Protein AF-A0A3P2EIY8-F1 (afdb_monomer)

Foldseek 3Di:
DVQCVCCVPLVWGKDADPDPQQFGIKTFDADPSPHTPVAIETEGEAEDQDDDDPDDDDDDDLSSLVVQLPDPHWYKYKYWHQHCPPVVSDIDIDMDICDNVNSVVVNVVNVVVVVVD

Organism: Klebsiella pneumoniae (NCBI:txid573)

Nearest PDB structures (foldseek):
  8a4b-assembly1_A  TM=4.895E-01  e=2.025E-02  Homo sapiens
  5izv-assembly2_B  TM=3.552E-01  e=1.740E+00  Legionella pneumophila subsp. pneumophila str. Philadelphia 1
  6f1s-assembly1_A  TM=4.411E-01  e=3.539E+00  Corynebacterium glutamicum

InterPro domains:
  IPR025375 Domain of unknown function DUF4365 [PF14280] (12-116)

Solvent-accessible surface area (backbone atoms only — not comparable to full-atom values): 6924 Å² total; per-residue (Å²): 110,68,47,55,52,43,32,73,77,65,68,27,57,46,48,75,49,92,52,97,74,72,40,44,30,38,36,44,44,55,50,91,83,74,40,79,65,88,44,53,36,39,27,29,75,45,79,41,63,59,78,90,52,100,78,78,79,84,89,76,55,68,66,44,45,55,55,54,70,70,47,90,47,56,40,30,45,34,41,38,30,64,22,78,85,34,75,92,62,41,70,47,80,46,73,46,77,49,50,74,66,55,42,47,56,52,45,51,53,52,52,56,57,62,74,75,108

Structure (mmCIF, N/CA/C/O backbone):
data_AF-A0A3P2EIY8-F1
#
_entry.id   AF-A0A3P2EIY8-F1
#
loop_
_atom_site.group_PDB
_atom_site.id
_atom_site.type_symbol
_atom_site.label_atom_id
_atom_site.label_alt_id
_atom_site.label_comp_id
_atom_site.label_asym_id
_atom_site.label_entity_id
_atom_site.label_seq_id
_atom_site.pdbx_PDB_ins_code
_atom_site.Cartn_x
_atom_site.Cartn_y
_atom_site.Cartn_z
_atom_site.occupancy
_atom_site.B_iso_or_equiv
_atom_site.auth_seq_id
_atom_site.auth_comp_id
_atom_site.auth_asym_id
_atom_site.auth_atom_id
_atom_site.pdbx_PDB_model_num
ATOM 1 N N . MET A 1 1 ? 0.890 -7.465 -10.770 1.00 77.81 1 MET A N 1
ATOM 2 C CA . MET A 1 1 ? 2.272 -6.942 -10.663 1.00 77.81 1 MET A CA 1
ATOM 3 C C . MET A 1 1 ? 2.702 -6.694 -9.217 1.00 77.81 1 MET A C 1
ATOM 5 O O . MET A 1 1 ? 3.747 -7.200 -8.848 1.00 77.81 1 MET A O 1
ATOM 9 N N . PHE A 1 2 ? 1.911 -6.011 -8.375 1.00 91.25 2 PHE A N 1
ATOM 10 C CA . PHE A 1 2 ? 2.283 -5.755 -6.969 1.00 91.25 2 PHE A CA 1
ATOM 11 C C . PHE A 1 2 ? 2.620 -7.025 -6.161 1.00 91.25 2 PHE A C 1
ATOM 13 O O . PHE A 1 2 ? 3.704 -7.111 -5.596 1.00 91.25 2 PHE A O 1
ATOM 20 N N . ALA A 1 3 ? 1.754 -8.046 -6.182 1.00 94.25 3 ALA A N 1
ATOM 21 C CA . ALA A 1 3 ? 2.009 -9.302 -5.467 1.00 94.25 3 ALA A CA 1
ATOM 22 C C . ALA A 1 3 ? 3.318 -9.993 -5.891 1.00 94.25 3 ALA A C 1
ATOM 24 O O . ALA A 1 3 ? 4.055 -10.475 -5.039 1.00 94.25 3 ALA A O 1
ATOM 25 N N . TYR A 1 4 ? 3.649 -9.959 -7.189 1.00 93.12 4 TYR A N 1
ATOM 26 C CA . TYR A 1 4 ? 4.919 -10.482 -7.702 1.00 93.12 4 TYR A CA 1
ATOM 27 C C . TYR A 1 4 ? 6.124 -9.772 -7.075 1.00 93.12 4 TYR A C 1
ATOM 29 O O . TYR A 1 4 ? 7.055 -10.442 -6.645 1.00 93.12 4 TYR A O 1
ATOM 37 N N . TRP A 1 5 ? 6.098 -8.438 -6.974 1.00 92.12 5 TRP A N 1
ATOM 38 C CA . TRP A 1 5 ? 7.182 -7.678 -6.345 1.00 92.12 5 TRP A CA 1
ATOM 39 C C . TRP A 1 5 ? 7.334 -8.045 -4.869 1.00 92.12 5 TRP A C 1
ATOM 41 O O . TRP A 1 5 ? 8.440 -8.338 -4.424 1.00 92.12 5 TRP A O 1
ATOM 51 N N . ILE A 1 6 ? 6.229 -8.100 -4.123 1.00 93.44 6 ILE A N 1
ATOM 52 C CA . ILE A 1 6 ? 6.278 -8.482 -2.708 1.00 93.44 6 ILE A CA 1
ATOM 53 C C . ILE A 1 6 ? 6.903 -9.871 -2.540 1.00 93.44 6 ILE A C 1
ATOM 55 O O . ILE A 1 6 ? 7.884 -10.020 -1.815 1.00 93.44 6 ILE A O 1
ATOM 59 N N . SER A 1 7 ? 6.417 -10.869 -3.274 1.00 91.88 7 SER A N 1
ATOM 60 C CA . SER A 1 7 ? 6.944 -12.228 -3.156 1.00 91.88 7 SER A CA 1
ATOM 61 C C . SER A 1 7 ? 8.382 -12.360 -3.668 1.00 91.88 7 SER A C 1
ATOM 63 O O . SER A 1 7 ? 9.169 -13.088 -3.074 1.00 91.88 7 SER A O 1
ATOM 65 N N . ARG A 1 8 ? 8.776 -11.634 -4.723 1.00 90.69 8 ARG A N 1
ATOM 66 C CA . ARG A 1 8 ? 10.131 -11.711 -5.293 1.00 90.69 8 ARG A CA 1
ATOM 67 C C . ARG A 1 8 ? 11.204 -11.090 -4.399 1.00 90.69 8 ARG A C 1
ATOM 69 O O . ARG A 1 8 ? 12.329 -11.595 -4.401 1.00 90.69 8 ARG A O 1
ATOM 76 N N . TYR A 1 9 ? 10.890 -9.986 -3.721 1.00 89.50 9 TYR A N 1
ATOM 77 C CA . TYR A 1 9 ? 11.871 -9.207 -2.956 1.00 89.50 9 TYR A CA 1
ATOM 78 C C . TYR A 1 9 ? 11.834 -9.4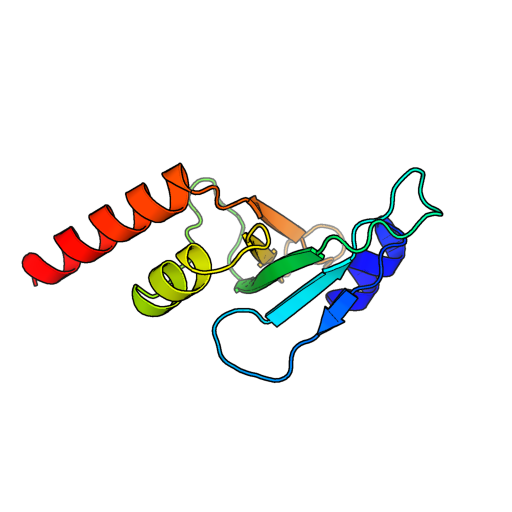78 -1.451 1.00 89.50 9 TYR A C 1
ATOM 80 O O . TYR A 1 9 ? 12.869 -9.339 -0.811 1.00 89.50 9 TYR A O 1
ATOM 88 N N . PHE A 1 10 ? 10.688 -9.890 -0.902 1.00 87.69 10 PHE A N 1
ATOM 89 C CA . PHE A 1 10 ? 10.544 -10.196 0.527 1.00 87.69 10 PHE A CA 1
ATOM 90 C C . PHE A 1 10 ? 10.340 -11.689 0.805 1.00 87.69 10 PHE A C 1
ATOM 92 O O . PHE A 1 10 ? 10.406 -12.101 1.953 1.00 87.69 10 PHE A O 1
ATOM 99 N N . GLY A 1 11 ? 10.036 -12.510 -0.208 1.00 89.69 11 GLY A N 1
ATOM 100 C CA . GLY A 1 11 ? 9.658 -13.914 0.006 1.00 89.69 11 GLY A CA 1
ATOM 101 C C . GLY A 1 11 ? 8.283 -14.086 0.662 1.00 89.69 11 GLY A C 1
ATOM 102 O O . GLY A 1 11 ? 7.882 -15.202 0.978 1.00 89.69 11 GLY A O 1
ATOM 103 N N . TRP A 1 12 ? 7.543 -12.993 0.869 1.00 93.19 12 TRP A N 1
ATOM 104 C CA . TRP A 1 12 ? 6.295 -12.997 1.623 1.00 93.19 12 TRP A CA 1
ATOM 105 C C . TRP A 1 12 ? 5.079 -13.229 0.712 1.00 93.19 12 TRP A C 1
ATOM 107 O O . TRP A 1 12 ? 5.005 -12.663 -0.392 1.00 93.19 12 TRP A O 1
ATOM 117 N N . PRO A 1 13 ? 4.093 -14.037 1.144 1.00 93.62 13 PRO A N 1
ATOM 118 C CA . PRO A 1 13 ? 2.833 -14.186 0.431 1.00 93.62 13 PRO A CA 1
ATOM 119 C C . PRO A 1 13 ? 2.077 -12.859 0.353 1.00 93.62 13 PRO A C 1
ATOM 121 O O . PRO A 1 13 ? 1.872 -12.177 1.357 1.00 93.62 13 PRO A O 1
ATOM 124 N N . CYS A 1 14 ? 1.604 -12.519 -0.845 1.00 95.69 14 CYS A N 1
ATOM 125 C CA . CYS A 1 14 ? 0.748 -11.361 -1.077 1.00 95.69 14 CYS A CA 1
ATOM 126 C C . CYS A 1 14 ? -0.547 -11.805 -1.757 1.00 95.69 14 CYS A C 1
ATOM 128 O O . CYS A 1 14 ? -0.524 -12.400 -2.836 1.00 95.69 14 CYS A O 1
ATOM 130 N N . ARG A 1 15 ? -1.681 -11.513 -1.118 1.00 94.88 15 ARG A N 1
ATOM 131 C CA . ARG A 1 15 ? -3.022 -11.815 -1.623 1.00 94.88 15 ARG A CA 1
ATOM 132 C C . ARG A 1 15 ? -3.655 -10.515 -2.098 1.00 94.88 15 ARG A C 1
ATOM 134 O O . ARG A 1 15 ? -3.855 -9.605 -1.298 1.00 94.88 15 ARG A O 1
ATOM 141 N N . LEU A 1 16 ? -3.949 -10.422 -3.393 1.00 94.62 16 LEU A N 1
ATOM 142 C CA . LEU A 1 16 ? -4.714 -9.301 -3.940 1.00 94.62 16 LEU A CA 1
ATOM 143 C C . LEU A 1 16 ? -6.183 -9.466 -3.547 1.00 94.62 16 LEU A C 1
ATOM 145 O O . LEU A 1 16 ? -6.732 -10.562 -3.666 1.00 94.62 16 LEU A O 1
ATOM 149 N N . LEU A 1 17 ? -6.803 -8.390 -3.078 1.00 91.62 17 LEU A N 1
ATOM 150 C CA . LEU A 1 17 ? -8.217 -8.372 -2.732 1.00 91.62 17 LEU A CA 1
ATOM 151 C C . LEU A 1 17 ? -9.024 -7.877 -3.931 1.00 91.62 17 LEU A C 1
ATOM 153 O O . LEU A 1 17 ? -8.641 -6.929 -4.610 1.00 91.62 17 LEU A O 1
ATOM 157 N N . SER A 1 18 ? -10.154 -8.526 -4.193 1.00 80.81 18 SER A N 1
ATOM 158 C CA . SER A 1 18 ? -11.063 -8.170 -5.288 1.00 80.81 18 SER A CA 1
ATOM 159 C C . SER A 1 18 ? -12.162 -7.190 -4.869 1.00 80.81 18 SER A C 1
ATOM 161 O O . SER A 1 18 ? -13.064 -6.920 -5.658 1.00 80.81 18 SER A O 1
ATOM 163 N N . VAL A 1 19 ? -12.139 -6.710 -3.622 1.00 76.69 19 VAL A N 1
ATOM 164 C CA . VAL A 1 19 ? -13.209 -5.896 -3.035 1.00 76.69 19 VAL A CA 1
ATOM 165 C C . VAL A 1 19 ? -12.740 -4.454 -2.872 1.00 76.69 19 VAL A C 1
ATOM 167 O O . VAL A 1 19 ? -11.723 -4.201 -2.231 1.00 76.69 19 VAL A O 1
ATOM 170 N N . ASP A 1 20 ? -13.517 -3.506 -3.399 1.00 68.75 20 ASP A N 1
ATOM 171 C CA . ASP A 1 20 ? -13.243 -2.070 -3.292 1.00 68.75 20 ASP A CA 1
ATOM 172 C C . ASP A 1 20 ? -13.702 -1.509 -1.935 1.00 68.75 20 ASP A C 1
ATOM 174 O O . ASP A 1 20 ? -14.716 -0.827 -1.811 1.00 68.75 20 ASP A O 1
ATOM 178 N N . MET A 1 21 ? -12.972 -1.867 -0.878 1.00 78.94 21 MET A N 1
ATOM 179 C CA . MET A 1 21 ? -13.145 -1.311 0.475 1.00 78.94 21 MET A CA 1
ATOM 180 C C . MET A 1 21 ? -11.939 -0.460 0.891 1.00 78.94 21 MET A C 1
ATOM 182 O O . MET A 1 21 ? -11.676 -0.269 2.073 1.00 78.94 21 MET A O 1
ATOM 186 N N . GLY A 1 22 ? -11.150 0.025 -0.070 1.00 88.50 22 GLY A N 1
ATOM 187 C CA . GLY A 1 22 ? -9.955 0.816 0.222 1.00 88.50 22 GLY A CA 1
ATOM 188 C C . GLY A 1 22 ? -8.766 0.018 0.776 1.00 88.50 22 GLY A C 1
ATOM 189 O O . GLY A 1 22 ? -7.893 0.604 1.409 1.00 88.50 22 GLY A O 1
ATOM 190 N N . ILE A 1 23 ? -8.715 -1.301 0.569 1.00 93.88 23 ILE A N 1
ATOM 191 C CA . ILE A 1 23 ? -7.521 -2.142 0.753 1.00 93.88 23 ILE A CA 1
ATOM 192 C C . ILE A 1 23 ? -7.424 -3.055 -0.468 1.00 93.88 23 ILE A C 1
ATOM 194 O O . ILE A 1 23 ? -8.351 -3.809 -0.749 1.00 93.88 23 ILE A O 1
ATOM 198 N N . ASP A 1 24 ? -6.297 -3.005 -1.171 1.00 95.19 24 ASP A N 1
ATOM 199 C CA . ASP A 1 24 ? -6.099 -3.719 -2.438 1.00 95.19 24 ASP A CA 1
ATOM 200 C C . ASP A 1 24 ? -5.359 -5.047 -2.255 1.00 95.19 24 ASP A C 1
ATOM 202 O O . ASP A 1 24 ? -5.397 -5.916 -3.126 1.00 95.19 24 ASP A O 1
ATOM 206 N N . ALA A 1 25 ? -4.638 -5.211 -1.143 1.00 95.62 25 ALA A N 1
ATOM 207 C CA . ALA A 1 25 ? -3.880 -6.421 -0.867 1.00 95.62 25 ALA A CA 1
ATOM 208 C C . ALA A 1 25 ? -3.668 -6.664 0.630 1.00 95.62 25 ALA A C 1
ATOM 210 O O . ALA A 1 25 ? -3.713 -5.745 1.448 1.00 95.62 25 ALA A O 1
ATOM 211 N N . GLN A 1 26 ? -3.366 -7.915 0.967 1.00 95.75 26 GLN A N 1
ATOM 212 C CA . GLN A 1 26 ? -2.814 -8.310 2.258 1.00 95.75 26 GLN A CA 1
ATOM 213 C C . GLN A 1 26 ? -1.478 -9.013 2.063 1.00 95.75 26 GLN A C 1
ATOM 215 O O . GLN A 1 26 ? -1.352 -9.899 1.213 1.00 95.75 26 GLN A O 1
ATOM 220 N N . VAL A 1 27 ? -0.496 -8.631 2.871 1.00 95.88 27 VAL A N 1
ATOM 221 C CA . VAL A 1 27 ? 0.831 -9.250 2.895 1.00 95.88 27 VAL A CA 1
ATOM 222 C C . VAL A 1 27 ? 0.996 -9.992 4.210 1.00 95.88 27 VAL A C 1
ATOM 224 O O . VAL A 1 27 ? 0.803 -9.409 5.271 1.00 95.88 27 VAL A O 1
ATOM 227 N N . GLU A 1 28 ? 1.328 -11.275 4.140 1.00 94.94 28 GLU A N 1
ATOM 228 C CA . GLU A 1 28 ? 1.580 -12.104 5.317 1.00 94.94 28 GLU A CA 1
ATOM 229 C C . GLU A 1 28 ? 3.033 -11.953 5.764 1.00 94.94 28 GLU A C 1
ATOM 231 O O . GLU A 1 28 ? 3.948 -12.100 4.957 1.00 94.94 28 GLU A O 1
ATOM 236 N N . MET A 1 29 ? 3.250 -11.656 7.042 1.00 90.94 29 MET A N 1
ATOM 237 C CA . MET A 1 29 ? 4.587 -11.451 7.592 1.00 90.94 29 MET A CA 1
ATOM 238 C C . MET A 1 29 ? 5.228 -12.787 7.954 1.00 90.94 29 MET A C 1
ATOM 240 O O . MET A 1 29 ? 4.607 -13.634 8.607 1.00 90.94 29 MET A O 1
ATOM 244 N N . PHE A 1 30 ? 6.489 -12.962 7.570 1.00 90.50 30 PHE A N 1
ATOM 245 C CA . PHE A 1 30 ? 7.287 -14.125 7.947 1.00 90.50 30 PHE A CA 1
ATOM 246 C C . PHE A 1 30 ? 8.405 -13.690 8.896 1.00 90.50 30 PHE A C 1
ATOM 248 O O . PHE A 1 30 ? 9.017 -12.641 8.708 1.00 90.50 30 PHE A O 1
ATOM 255 N N . ALA A 1 31 ? 8.652 -14.502 9.921 1.00 83.81 31 ALA A N 1
ATOM 256 C CA . ALA A 1 31 ? 9.835 -14.413 10.762 1.00 83.81 31 ALA A CA 1
ATOM 257 C C . ALA A 1 31 ? 10.952 -15.263 10.142 1.00 83.81 31 ALA A C 1
ATOM 259 O O . ALA A 1 31 ? 10.685 -16.360 9.634 1.00 83.81 31 ALA A O 1
ATOM 260 N N . ASP A 1 32 ? 12.183 -14.752 10.189 1.00 80.56 32 ASP A N 1
ATOM 261 C CA . ASP A 1 32 ? 13.400 -15.438 9.733 1.00 80.56 32 ASP A CA 1
ATOM 262 C C . ASP A 1 32 ? 13.257 -16.069 8.330 1.00 80.56 32 ASP A C 1
ATOM 264 O O . ASP A 1 32 ? 13.669 -17.206 8.089 1.00 80.56 32 ASP A O 1
ATOM 268 N N . ASP A 1 33 ? 12.577 -15.348 7.429 1.00 71.12 33 ASP A N 1
ATOM 269 C CA . ASP A 1 33 ? 12.326 -15.657 6.010 1.00 71.12 33 ASP A CA 1
ATOM 270 C C . ASP A 1 33 ? 11.672 -17.014 5.692 1.00 71.12 33 ASP A C 1
ATOM 272 O O . ASP A 1 33 ? 11.518 -17.385 4.528 1.00 71.12 33 ASP A O 1
ATOM 276 N N . THR A 1 34 ? 11.246 -17.766 6.707 1.00 76.69 34 THR A N 1
ATOM 277 C CA . THR A 1 34 ? 10.780 -19.153 6.532 1.00 76.69 34 THR A CA 1
ATOM 278 C C . THR A 1 34 ? 9.564 -19.507 7.378 1.00 76.69 34 THR A C 1
ATOM 280 O O . THR A 1 34 ? 8.841 -20.448 7.045 1.00 76.69 34 THR A O 1
ATOM 283 N N . LYS A 1 35 ? 9.281 -18.749 8.444 1.00 85.81 35 LYS A N 1
ATOM 284 C CA . LYS A 1 35 ? 8.199 -19.057 9.379 1.00 85.81 35 LYS A CA 1
ATOM 285 C C . LYS A 1 35 ? 7.063 -18.050 9.259 1.00 85.81 35 LYS A C 1
ATOM 287 O O . LYS A 1 35 ? 7.210 -16.900 9.664 1.00 85.81 35 LYS A O 1
ATOM 292 N N . SER A 1 36 ? 5.906 -18.498 8.770 1.00 87.31 36 SER A N 1
ATOM 293 C CA . SER A 1 36 ? 4.682 -17.692 8.835 1.00 87.31 36 SER A CA 1
ATOM 294 C C . SER A 1 36 ? 4.390 -17.304 10.287 1.00 87.31 36 SER A C 1
ATOM 296 O O . SER A 1 36 ? 4.447 -18.137 11.196 1.00 87.31 36 SER A O 1
ATOM 298 N N . THR A 1 37 ? 4.091 -16.024 10.500 1.00 89.94 37 THR A N 1
ATOM 299 C CA . THR A 1 37 ? 3.708 -15.494 11.815 1.00 89.94 37 THR A CA 1
ATOM 300 C C . THR A 1 37 ? 2.195 -15.507 12.034 1.00 89.94 37 THR A C 1
ATOM 302 O O . THR A 1 37 ? 1.741 -15.283 13.152 1.00 89.94 37 THR A O 1
ATOM 305 N N . GLY A 1 38 ? 1.405 -15.724 10.975 1.00 91.44 38 GLY A N 1
ATOM 306 C CA . GLY A 1 38 ? -0.040 -15.483 10.980 1.00 91.44 38 GLY A CA 1
ATOM 307 C C . GLY A 1 38 ? -0.435 -14.002 11.083 1.00 91.44 38 GLY A C 1
ATOM 308 O O . GLY A 1 38 ? -1.626 -13.705 11.127 1.00 91.44 38 GLY A O 1
ATOM 309 N N . ALA A 1 39 ? 0.530 -13.073 11.117 1.00 93.00 39 ALA A N 1
ATOM 310 C CA . ALA A 1 39 ? 0.278 -11.638 11.108 1.00 93.00 39 ALA A CA 1
ATOM 311 C C . ALA A 1 39 ? 0.232 -11.096 9.674 1.00 93.00 39 ALA A C 1
ATOM 313 O O . ALA A 1 39 ? 0.963 -11.551 8.788 1.00 93.00 39 ALA A O 1
ATOM 314 N N . PHE A 1 40 ? -0.614 -10.091 9.455 1.00 94.81 40 PHE A N 1
ATOM 315 C CA . PHE A 1 40 ? -0.859 -9.510 8.139 1.00 94.81 40 PHE A CA 1
ATOM 316 C C . PHE A 1 40 ? -0.663 -7.999 8.146 1.00 94.81 40 PHE A C 1
ATOM 318 O O . PHE A 1 40 ? -0.915 -7.331 9.144 1.00 94.81 40 PHE A O 1
ATOM 325 N N . ILE A 1 41 ? -0.271 -7.461 6.995 1.00 95.00 41 ILE A N 1
ATOM 326 C CA . ILE A 1 41 ? -0.266 -6.032 6.691 1.00 95.00 41 ILE A CA 1
ATOM 327 C C . ILE A 1 41 ? -1.352 -5.781 5.653 1.00 95.00 41 ILE A C 1
ATOM 329 O O . ILE A 1 41 ? -1.370 -6.413 4.594 1.00 95.00 41 ILE A O 1
ATOM 333 N N . SER A 1 42 ? -2.242 -4.839 5.943 1.00 95.56 42 SER A N 1
ATOM 334 C CA . SER A 1 42 ? -3.248 -4.371 4.994 1.00 95.56 42 SER A CA 1
ATOM 335 C C . SER A 1 42 ? -2.644 -3.290 4.103 1.00 95.56 42 SER A C 1
ATOM 337 O O . SER A 1 42 ? -2.059 -2.328 4.596 1.00 95.56 42 SER A O 1
ATOM 339 N N . VAL A 1 43 ? -2.769 -3.430 2.785 1.00 96.06 43 VAL A N 1
ATOM 340 C CA . VAL A 1 43 ? -2.114 -2.536 1.825 1.00 96.06 43 VAL A CA 1
ATOM 341 C C . VAL A 1 43 ? -3.133 -1.855 0.922 1.00 96.06 43 VAL A C 1
ATOM 343 O O . VAL A 1 43 ? -3.888 -2.518 0.214 1.00 96.06 43 VAL A O 1
ATOM 346 N N . GLN A 1 44 ? -3.099 -0.524 0.883 1.00 95.44 44 GLN A N 1
ATOM 347 C CA . GLN A 1 44 ? -3.733 0.268 -0.170 1.00 95.44 44 GLN A CA 1
ATOM 348 C C . GLN A 1 44 ? -2.664 0.667 -1.189 1.00 95.44 44 GLN A C 1
ATOM 350 O O . GLN A 1 44 ? -1.699 1.354 -0.861 1.00 95.44 44 GLN A O 1
ATOM 355 N N . VAL A 1 45 ? -2.859 0.288 -2.443 1.00 94.56 45 VAL A N 1
ATOM 356 C CA . VAL A 1 45 ? -2.029 0.646 -3.587 1.00 94.56 45 VAL A CA 1
ATOM 357 C C . VAL A 1 45 ? -2.630 1.853 -4.313 1.00 94.56 45 VAL A C 1
ATOM 359 O O . VAL A 1 45 ? -3.813 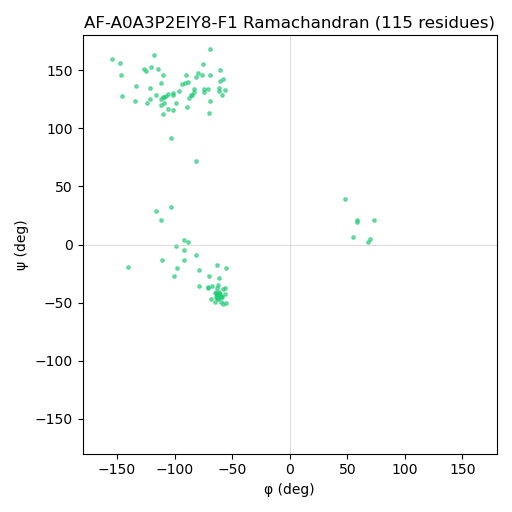1.931 -4.631 1.00 94.56 45 VAL A O 1
ATOM 362 N N . LYS A 1 46 ? -1.784 2.834 -4.608 1.00 93.12 46 LYS A N 1
ATOM 363 C CA . LYS A 1 46 ? -2.087 3.997 -5.445 1.00 93.12 46 LYS A CA 1
ATOM 364 C C . LYS A 1 46 ? -1.056 4.054 -6.561 1.00 93.12 46 LYS A C 1
ATOM 366 O O . LYS A 1 46 ? 0.096 3.669 -6.368 1.00 93.12 46 LYS A O 1
ATOM 371 N N . THR A 1 47 ? -1.444 4.565 -7.720 1.00 93.06 47 THR A N 1
ATOM 372 C CA . THR A 1 47 ? -0.534 4.734 -8.857 1.00 93.06 47 THR A CA 1
ATOM 373 C C . THR A 1 47 ? -0.449 6.194 -9.274 1.00 93.06 47 THR A C 1
ATOM 375 O O . THR A 1 47 ? -1.370 6.986 -9.068 1.00 93.06 47 THR A O 1
ATOM 378 N N . THR A 1 48 ? 0.687 6.571 -9.851 1.00 92.31 48 THR A N 1
ATOM 379 C CA . THR A 1 48 ? 0.893 7.889 -10.450 1.00 92.31 48 THR A CA 1
ATOM 380 C C . THR A 1 48 ? 1.821 7.776 -11.652 1.00 92.31 48 THR A C 1
ATOM 382 O O . THR A 1 48 ? 2.754 6.978 -11.652 1.00 92.31 48 THR A O 1
ATOM 385 N N . SER A 1 49 ? 1.592 8.593 -12.675 1.00 91.44 49 SER A N 1
ATOM 386 C CA . SER A 1 49 ? 2.539 8.808 -13.775 1.00 91.44 49 SER A CA 1
ATOM 387 C C . SER A 1 49 ? 3.357 10.087 -13.591 1.00 91.44 49 SER A C 1
ATOM 389 O O . SER A 1 49 ? 4.204 10.406 -14.421 1.00 91.44 49 SER A O 1
ATOM 391 N N . ARG A 1 50 ? 3.113 10.851 -12.518 1.00 87.94 50 ARG A N 1
ATOM 392 C CA . ARG A 1 50 ? 3.833 12.098 -12.240 1.00 87.94 50 ARG A CA 1
ATOM 393 C C . ARG A 1 50 ? 5.277 11.801 -11.867 1.00 87.94 50 ARG A C 1
ATOM 395 O O . ARG A 1 50 ? 5.563 10.800 -11.211 1.00 87.94 50 ARG A O 1
ATOM 402 N N . GLN A 1 51 ? 6.170 12.704 -12.256 1.00 83.31 51 GLN A N 1
ATOM 403 C CA . GLN A 1 51 ? 7.538 12.659 -11.768 1.00 83.31 51 GLN A CA 1
ATOM 404 C C . GLN A 1 51 ? 7.508 12.829 -10.251 1.00 83.31 51 GLN A C 1
ATOM 406 O O . GLN A 1 51 ? 6.784 13.677 -9.721 1.00 83.31 51 GLN A O 1
ATOM 411 N N . MET A 1 52 ? 8.267 11.990 -9.556 1.00 80.38 52 MET A N 1
ATOM 412 C CA . MET A 1 52 ? 8.384 12.091 -8.110 1.00 80.38 52 MET A CA 1
ATOM 413 C C . MET A 1 52 ? 9.175 13.355 -7.777 1.00 80.38 52 MET A C 1
ATOM 415 O O . MET A 1 52 ? 10.355 13.457 -8.100 1.00 80.38 52 MET A O 1
ATOM 419 N N . VAL A 1 53 ? 8.491 14.310 -7.158 1.00 76.75 53 VAL A N 1
ATOM 420 C CA . VAL A 1 53 ? 9.044 15.545 -6.592 1.00 76.75 53 VAL A CA 1
ATOM 421 C C . VAL A 1 53 ? 8.793 15.538 -5.083 1.00 76.75 53 VAL A C 1
ATOM 423 O O . VAL A 1 53 ? 7.943 14.779 -4.613 1.00 76.75 53 VAL A O 1
ATOM 426 N N . GLU A 1 54 ? 9.494 16.382 -4.324 1.00 67.69 54 GLU A N 1
ATOM 427 C CA . GLU A 1 54 ? 9.513 16.358 -2.847 1.00 67.69 54 GLU A CA 1
ATOM 428 C C . GLU A 1 54 ? 8.128 16.443 -2.171 1.00 67.69 54 GLU A C 1
ATOM 430 O O . GLU A 1 54 ? 7.966 15.988 -1.044 1.00 67.69 54 GLU A O 1
ATOM 435 N N . ASN A 1 55 ? 7.097 16.933 -2.870 1.00 71.06 55 ASN A N 1
ATOM 436 C CA . ASN A 1 55 ? 5.771 17.207 -2.305 1.00 71.06 55 ASN A CA 1
ATOM 437 C C . ASN A 1 55 ? 4.637 16.352 -2.888 1.00 71.06 55 ASN A C 1
ATOM 439 O O . ASN A 1 55 ? 3.488 16.800 -2.959 1.00 71.06 55 ASN A O 1
ATOM 443 N N . LEU A 1 56 ? 4.921 15.131 -3.351 1.00 74.81 56 LEU A N 1
ATOM 444 C CA . LEU A 1 56 ? 3.848 14.290 -3.873 1.00 74.81 56 LEU A CA 1
ATOM 445 C C . LEU A 1 56 ? 2.911 13.824 -2.744 1.00 74.81 56 LEU A C 1
ATOM 447 O O . LEU A 1 56 ? 3.338 13.189 -1.781 1.00 74.81 56 LEU A O 1
ATOM 451 N N . SER A 1 57 ? 1.617 14.118 -2.879 1.00 81.56 57 SER A N 1
ATOM 452 C CA . SER A 1 57 ? 0.583 13.718 -1.924 1.00 81.56 57 SER A CA 1
ATOM 453 C C . SER A 1 57 ? -0.338 12.647 -2.502 1.00 81.56 57 SER A C 1
ATOM 455 O O . SER A 1 57 ? -0.642 12.621 -3.698 1.00 81.56 57 SER A O 1
ATOM 457 N N . VAL A 1 58 ? -0.800 11.755 -1.628 1.00 87.19 58 VAL A N 1
ATOM 458 C CA . VAL A 1 58 ? -1.809 10.745 -1.947 1.00 87.19 58 VAL A CA 1
ATOM 459 C C . VAL A 1 58 ? -3.152 11.222 -1.412 1.00 87.19 58 VAL A C 1
ATOM 461 O O . VAL A 1 58 ? -3.262 11.610 -0.251 1.00 87.19 58 VAL A O 1
ATOM 464 N N . ARG A 1 59 ? -4.187 11.184 -2.257 1.00 87.31 59 ARG A N 1
ATOM 465 C CA . ARG A 1 59 ? -5.5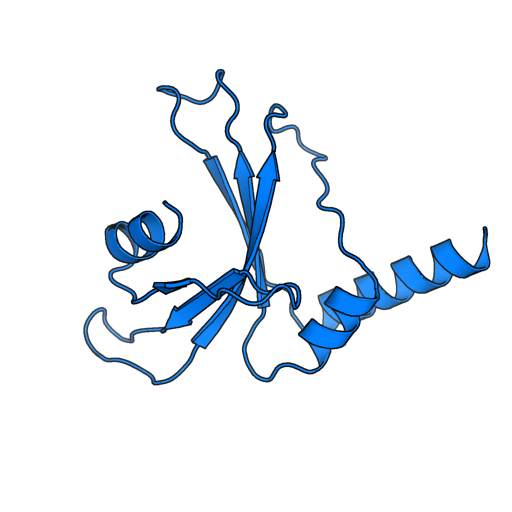61 11.472 -1.832 1.00 87.31 59 ARG A CA 1
ATOM 466 C C . ARG A 1 59 ? -6.196 10.226 -1.224 1.00 87.31 59 ARG A C 1
ATOM 468 O O . ARG A 1 59 ? -6.166 9.149 -1.826 1.00 87.31 59 ARG A O 1
ATOM 475 N N . VAL A 1 60 ? -6.800 10.410 -0.057 1.00 88.44 60 VAL A N 1
ATOM 476 C CA . VAL A 1 60 ? -7.508 9.383 0.709 1.00 88.44 60 VAL A CA 1
ATOM 477 C C . VAL A 1 60 ? -8.847 9.965 1.161 1.00 88.44 60 VAL A C 1
ATOM 479 O O . VAL A 1 60 ? -8.898 11.124 1.571 1.00 88.44 60 VAL A O 1
ATOM 482 N N . SER A 1 61 ? -9.928 9.191 1.045 1.00 89.38 61 SER A N 1
ATOM 483 C CA . SER A 1 61 ? -11.254 9.589 1.530 1.00 89.38 61 SER A CA 1
ATOM 484 C C . SER A 1 61 ? -11.342 9.472 3.054 1.00 89.38 61 SER A C 1
ATOM 486 O O . SER A 1 61 ? -10.636 8.677 3.675 1.00 89.38 61 SER A O 1
ATOM 488 N N . LEU A 1 62 ? -12.245 10.241 3.667 1.00 89.88 62 LEU A N 1
ATOM 489 C CA . LEU A 1 62 ? -12.507 10.127 5.104 1.00 89.88 62 LEU A CA 1
ATOM 490 C C . LEU A 1 62 ? -13.041 8.731 5.474 1.00 89.88 62 LEU A C 1
ATOM 492 O O . LEU A 1 62 ? -12.672 8.203 6.519 1.00 89.88 62 LEU A O 1
ATOM 496 N N . ASP A 1 63 ? -13.839 8.120 4.596 1.00 90.44 63 ASP A N 1
ATOM 497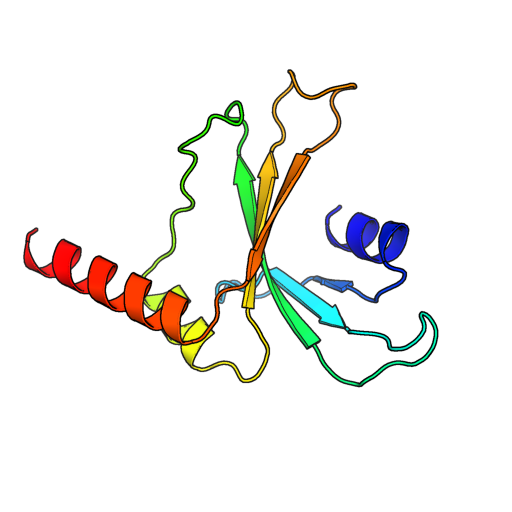 C CA . ASP A 1 63 ? -14.383 6.773 4.799 1.00 90.44 63 ASP A CA 1
ATOM 498 C C . ASP A 1 63 ? -13.274 5.717 4.828 1.00 90.44 63 ASP A C 1
ATOM 500 O O . ASP A 1 63 ? -13.267 4.866 5.715 1.00 90.44 63 ASP A O 1
ATOM 504 N N . ASN A 1 64 ? -12.275 5.826 3.943 1.00 91.94 64 ASN A N 1
ATOM 505 C CA . ASN A 1 64 ? -11.115 4.937 3.970 1.00 91.94 64 ASN A CA 1
ATOM 506 C C . ASN A 1 64 ? -10.319 5.115 5.267 1.00 91.94 64 ASN A C 1
ATOM 508 O O . ASN A 1 64 ? -9.960 4.124 5.887 1.00 91.94 64 ASN A O 1
ATOM 512 N N . LEU A 1 65 ? -10.087 6.353 5.724 1.00 91.56 65 LEU A N 1
AT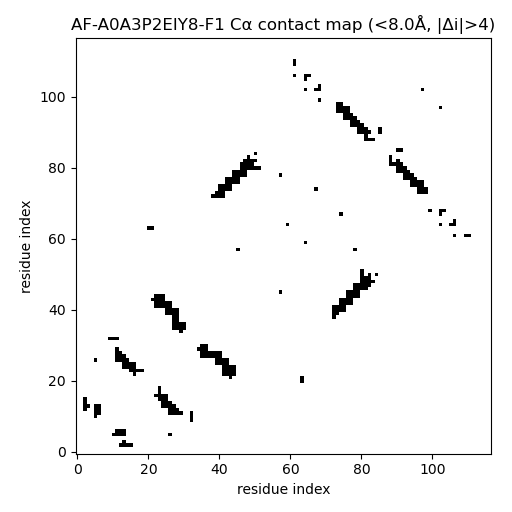OM 513 C CA . LEU A 1 65 ? -9.398 6.593 7.000 1.00 91.56 65 LEU A CA 1
ATOM 514 C C . LEU A 1 65 ? -10.154 5.977 8.187 1.00 91.56 65 LEU A C 1
ATOM 516 O O . LEU A 1 65 ? -9.537 5.350 9.048 1.00 91.56 65 LEU A O 1
ATOM 520 N N . GLY A 1 66 ? -11.483 6.120 8.217 1.00 90.50 66 GLY A N 1
ATOM 521 C CA . GLY A 1 66 ? -12.335 5.509 9.238 1.00 90.50 66 GLY A CA 1
ATOM 522 C C . GLY A 1 66 ? -12.283 3.983 9.198 1.00 90.50 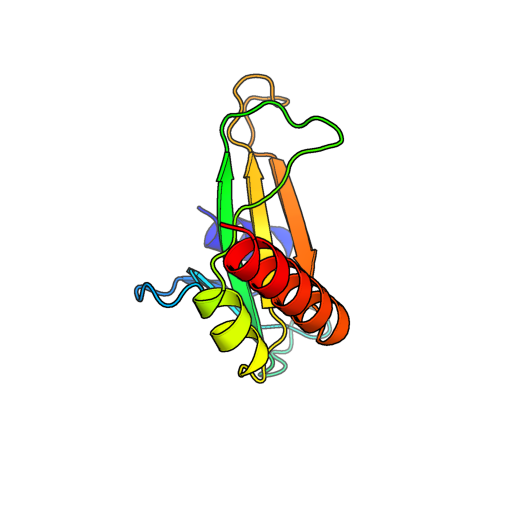66 GLY A C 1
ATOM 523 O O . GLY A 1 66 ? -12.090 3.345 10.234 1.00 90.50 66 GLY A O 1
ATOM 524 N N . TYR A 1 67 ? -12.379 3.403 8.001 1.00 91.44 67 TYR A N 1
ATOM 525 C CA . TYR A 1 67 ? -12.262 1.965 7.798 1.00 91.44 67 TYR A CA 1
ATOM 526 C C . TYR A 1 67 ? -10.903 1.443 8.268 1.00 91.44 67 TYR A C 1
ATOM 528 O O . TYR A 1 67 ? -10.849 0.506 9.061 1.00 91.44 67 TYR A O 1
ATOM 536 N N . TRP A 1 68 ? -9.809 2.082 7.859 1.00 92.88 68 TRP A N 1
ATOM 537 C CA . TRP A 1 68 ? -8.449 1.694 8.229 1.00 92.88 68 TRP A CA 1
ATOM 538 C C . TRP A 1 68 ? -8.206 1.767 9.731 1.00 92.88 68 TRP A C 1
ATOM 540 O O . TRP A 1 68 ? -7.627 0.843 10.289 1.00 92.88 68 TRP A O 1
ATOM 550 N N . LYS A 1 69 ? -8.716 2.806 10.400 1.00 90.31 69 LYS A N 1
ATOM 551 C CA . LYS A 1 69 ? -8.631 2.942 11.860 1.00 90.31 69 LYS A CA 1
ATOM 552 C C . LYS A 1 69 ? -9.346 1.808 12.608 1.00 90.31 69 LYS A C 1
ATOM 554 O O . LYS A 1 69 ? -8.967 1.485 13.727 1.00 90.31 69 LYS A O 1
ATOM 559 N N . SER A 1 70 ? -10.381 1.216 12.010 1.00 89.25 70 SER A N 1
ATOM 560 C CA . SER A 1 70 ? -11.122 0.096 12.606 1.00 89.25 70 SER A CA 1
ATOM 561 C C . SER A 1 70 ? -10.449 -1.270 12.422 1.00 89.25 70 SER A C 1
ATOM 563 O O . SER A 1 70 ? -10.902 -2.253 13.007 1.00 89.25 70 SER A O 1
ATOM 565 N N . ARG A 1 71 ? -9.387 -1.353 11.607 1.00 87.12 71 ARG A N 1
ATOM 566 C CA . ARG A 1 71 ? -8.687 -2.611 11.329 1.00 87.12 71 ARG A CA 1
ATOM 567 C C . ARG A 1 71 ? -7.742 -2.980 12.466 1.00 87.12 71 ARG A C 1
ATOM 569 O O . ARG A 1 71 ? -7.144 -2.118 13.101 1.00 87.12 71 ARG A O 1
ATOM 576 N N . HIS A 1 72 ? -7.591 -4.283 12.685 1.00 88.00 72 HIS A N 1
ATOM 577 C CA . HIS A 1 72 ? -6.607 -4.804 13.629 1.00 88.00 72 HIS A CA 1
ATOM 578 C C . HIS A 1 72 ? -5.198 -4.818 13.025 1.00 88.00 72 HIS A C 1
ATOM 580 O O . HIS A 1 72 ? -4.217 -4.568 13.721 1.00 88.00 72 HIS A O 1
ATOM 586 N N . GLU A 1 73 ? -5.096 -5.101 11.726 1.00 91.12 73 GLU A N 1
ATOM 587 C CA . GLU A 1 73 ? -3.818 -5.153 11.029 1.00 91.12 73 GLU A CA 1
ATOM 588 C C . GLU A 1 73 ? -3.274 -3.747 10.736 1.00 91.12 73 GLU A C 1
ATOM 590 O O . GLU A 1 73 ? -4.053 -2.854 10.381 1.00 91.12 73 GLU A O 1
ATOM 595 N N . PRO A 1 74 ? -1.941 -3.549 10.767 1.00 93.12 74 PRO A N 1
ATOM 596 C CA . PRO A 1 74 ? -1.328 -2.308 10.314 1.00 93.12 74 PRO A CA 1
ATOM 597 C C . PRO A 1 74 ? -1.685 -2.019 8.853 1.00 93.12 74 PRO A C 1
ATOM 599 O O . PRO A 1 74 ? -1.731 -2.923 8.010 1.00 93.12 74 PRO A O 1
ATOM 602 N N . VAL A 1 75 ? -1.897 -0.737 8.548 1.00 94.62 75 VAL A N 1
ATOM 603 C CA . VAL A 1 75 ? -2.230 -0.272 7.199 1.00 94.62 75 VAL A CA 1
ATOM 604 C C . VAL A 1 75 ? -1.036 0.447 6.583 1.00 94.62 75 VAL A C 1
ATOM 606 O O . VAL A 1 75 ? -0.483 1.383 7.158 1.00 94.62 75 VAL A O 1
ATOM 609 N N . VAL A 1 76 ? -0.650 0.032 5.380 1.00 95.69 76 VAL A N 1
ATOM 610 C CA . VAL A 1 76 ? 0.393 0.680 4.582 1.00 95.69 76 VAL A CA 1
ATOM 611 C C . VAL A 1 76 ? -0.223 1.228 3.301 1.00 95.69 76 VAL A C 1
ATOM 613 O O . VAL A 1 76 ? -0.881 0.505 2.553 1.00 95.69 76 VAL A O 1
ATOM 616 N N . ILE A 1 77 ? 0.030 2.505 3.011 1.00 94.88 77 ILE A N 1
ATOM 617 C CA . ILE A 1 77 ? -0.191 3.043 1.667 1.00 94.88 77 ILE A CA 1
ATOM 618 C C . ILE A 1 77 ? 1.075 2.810 0.860 1.00 94.88 77 ILE A C 1
ATOM 620 O O . ILE A 1 77 ? 2.152 3.266 1.242 1.00 94.88 77 ILE A O 1
ATOM 624 N N . VAL A 1 78 ? 0.920 2.164 -0.287 1.00 94.94 78 VAL A N 1
ATOM 625 C CA . VAL A 1 78 ? 1.944 2.029 -1.314 1.00 94.94 78 VAL A CA 1
ATOM 626 C C . VAL A 1 78 ? 1.596 2.950 -2.475 1.00 94.94 78 VAL A C 1
ATOM 628 O O . VAL A 1 78 ? 0.486 2.916 -3.000 1.00 94.94 78 VAL A O 1
ATOM 631 N N . LEU A 1 79 ? 2.557 3.756 -2.909 1.00 94.06 79 LEU A N 1
ATOM 632 C CA . LEU A 1 79 ? 2.469 4.553 -4.122 1.00 94.06 79 LEU A CA 1
ATOM 633 C C . LEU A 1 79 ? 3.453 4.009 -5.159 1.00 94.06 79 LEU A C 1
ATOM 635 O O . LEU A 1 79 ? 4.664 4.024 -4.944 1.00 94.06 79 LEU A O 1
ATOM 639 N N . ILE A 1 80 ? 2.930 3.584 -6.305 1.00 92.88 80 ILE A N 1
ATOM 640 C CA . ILE A 1 80 ? 3.719 3.114 -7.444 1.00 92.88 80 ILE A CA 1
ATOM 641 C C . ILE A 1 80 ? 3.790 4.230 -8.490 1.00 92.88 80 ILE A C 1
ATOM 643 O O . ILE A 1 80 ? 2.773 4.628 -9.064 1.00 92.88 80 ILE A O 1
ATOM 647 N N . SER A 1 81 ? 4.996 4.730 -8.744 1.00 92.81 81 SER A N 1
ATOM 648 C CA . SER A 1 81 ? 5.272 5.657 -9.839 1.00 92.81 81 SER A CA 1
ATOM 649 C C . SER A 1 81 ? 5.635 4.886 -11.103 1.00 92.81 81 SER A C 1
ATOM 651 O O . SER A 1 81 ? 6.647 4.188 -11.135 1.00 92.81 81 SER A O 1
ATOM 653 N N . LEU A 1 82 ? 4.816 5.054 -12.139 1.00 92.00 82 LEU A N 1
ATOM 654 C CA . LEU A 1 82 ? 4.975 4.489 -13.483 1.00 92.00 82 LEU A CA 1
ATOM 655 C C . LEU A 1 82 ? 5.485 5.554 -14.471 1.00 92.00 82 LEU A C 1
ATOM 657 O O . LEU A 1 82 ? 5.062 5.610 -15.625 1.00 92.00 82 LEU A O 1
ATOM 661 N N . ASN A 1 83 ? 6.300 6.496 -13.994 1.00 91.44 83 ASN A N 1
ATOM 662 C CA . ASN A 1 83 ? 6.821 7.564 -14.837 1.00 91.44 83 ASN A CA 1
ATOM 663 C C . ASN A 1 83 ? 7.918 7.032 -15.779 1.00 91.44 83 ASN A C 1
ATOM 665 O O . ASN A 1 83 ? 8.872 6.412 -15.321 1.00 91.44 83 ASN A O 1
ATOM 669 N N . LYS A 1 84 ? 7.820 7.360 -17.072 1.00 89.81 84 LYS A N 1
ATOM 670 C CA . LYS A 1 84 ? 8.758 6.927 -18.127 1.00 89.81 84 LYS A CA 1
ATOM 671 C C . LYS A 1 84 ? 10.197 7.422 -17.955 1.00 89.81 84 LYS A C 1
ATOM 673 O O . LYS A 1 84 ? 11.102 6.929 -18.614 1.00 89.81 84 LYS A O 1
ATOM 678 N N . THR A 1 85 ? 10.417 8.442 -17.126 1.00 89.81 85 THR A N 1
ATOM 679 C CA . THR A 1 85 ? 11.758 8.949 -16.803 1.00 89.81 85 THR A CA 1
ATOM 680 C C . THR A 1 85 ? 12.384 8.228 -15.611 1.00 89.81 85 THR A C 1
ATOM 682 O O . THR A 1 85 ? 13.494 8.569 -15.197 1.00 89.81 85 THR A O 1
ATOM 685 N N . ASN A 1 86 ? 11.705 7.227 -15.039 1.00 88.38 86 ASN A N 1
ATOM 686 C CA . ASN A 1 86 ? 12.338 6.327 -14.089 1.00 88.38 86 ASN A CA 1
ATOM 687 C C . ASN A 1 86 ? 13.506 5.583 -14.752 1.00 88.38 86 ASN A C 1
ATOM 689 O O . ASN A 1 86 ? 13.513 5.317 -15.954 1.00 88.38 86 ASN A O 1
ATOM 693 N N . VAL A 1 87 ? 14.510 5.244 -13.942 1.00 88.69 87 VAL A N 1
ATOM 694 C CA . VAL A 1 87 ? 15.689 4.505 -14.404 1.00 88.69 87 VAL A CA 1
ATOM 695 C C . VAL A 1 87 ? 15.234 3.173 -14.999 1.00 88.69 87 VAL A C 1
ATOM 697 O O . VAL A 1 87 ? 14.489 2.443 -14.352 1.00 88.69 87 VAL A O 1
ATOM 700 N N . ASN A 1 88 ? 15.685 2.877 -16.219 1.00 88.50 88 ASN A N 1
ATOM 701 C CA . ASN A 1 88 ? 15.339 1.670 -16.980 1.00 88.50 88 ASN A CA 1
ATOM 702 C C . ASN A 1 88 ? 13.833 1.467 -17.241 1.00 88.50 88 ASN A C 1
ATOM 704 O O . ASN A 1 88 ? 13.426 0.339 -17.491 1.00 88.50 88 ASN A O 1
ATOM 708 N N . ASP A 1 89 ? 13.014 2.526 -17.179 1.00 85.81 89 ASP A N 1
ATOM 709 C CA . ASP A 1 89 ? 11.542 2.441 -17.278 1.00 85.81 89 ASP A CA 1
ATOM 710 C C . ASP A 1 89 ? 10.903 1.548 -16.188 1.00 85.81 89 ASP A C 1
ATOM 712 O O . ASP A 1 89 ? 9.762 1.100 -16.297 1.00 85.81 89 ASP A O 1
ATOM 716 N N . GLU A 1 90 ? 11.633 1.299 -15.095 1.00 89.06 90 GLU A N 1
ATOM 717 C CA . GLU A 1 90 ? 11.150 0.479 -13.987 1.00 89.06 90 GLU A CA 1
ATOM 718 C C . GLU A 1 90 ? 1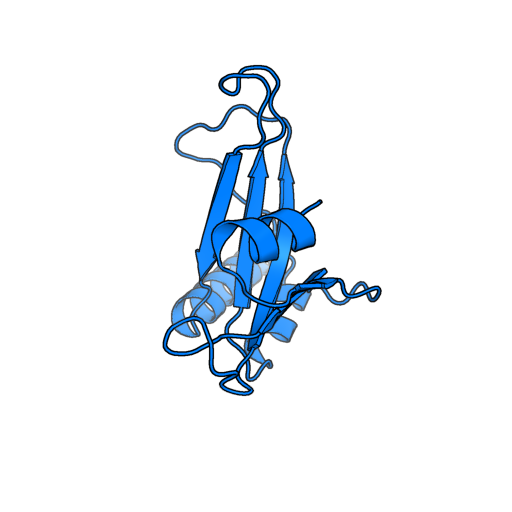0.245 1.294 -13.041 1.00 89.06 90 GLU A C 1
ATOM 720 O O . GLU A 1 90 ? 10.497 2.478 -12.769 1.00 89.06 90 GLU A O 1
ATOM 725 N N . PRO A 1 91 ? 9.192 0.688 -12.467 1.00 90.19 91 PRO A N 1
ATOM 726 C CA . PRO A 1 91 ? 8.383 1.336 -11.447 1.00 90.19 91 PRO A CA 1
ATOM 727 C C . PRO A 1 91 ? 9.204 1.700 -10.209 1.00 90.19 91 PRO A C 1
ATOM 729 O O . PRO A 1 91 ? 9.998 0.906 -9.708 1.00 90.19 91 PRO A O 1
ATOM 732 N N . LYS A 1 92 ? 8.923 2.870 -9.631 1.00 89.88 92 LYS A N 1
ATOM 733 C CA . LYS A 1 92 ? 9.410 3.225 -8.290 1.00 89.88 92 LYS A CA 1
ATOM 734 C C . LYS A 1 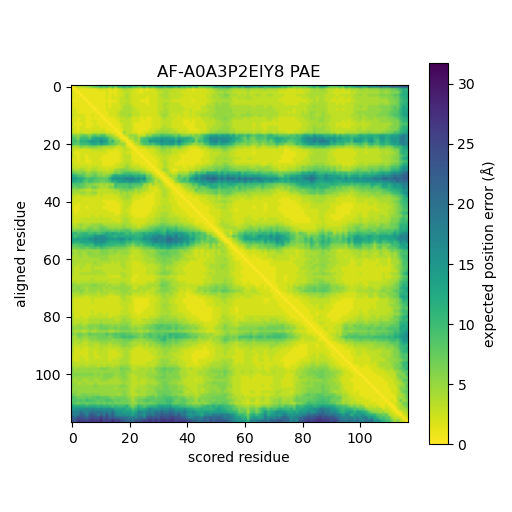92 ? 8.302 3.036 -7.271 1.00 89.88 92 LYS A C 1
ATOM 736 O O . LYS A 1 92 ? 7.202 3.558 -7.450 1.00 89.88 92 LYS A O 1
ATOM 741 N N . ILE A 1 93 ? 8.602 2.313 -6.200 1.00 90.50 93 ILE A N 1
ATOM 742 C CA . ILE A 1 93 ? 7.645 1.989 -5.144 1.00 90.50 93 ILE A CA 1
ATOM 743 C C . ILE A 1 93 ? 8.010 2.783 -3.893 1.00 90.50 93 ILE A C 1
ATOM 745 O O . ILE A 1 93 ? 9.112 2.665 -3.365 1.00 90.50 93 ILE A O 1
ATOM 749 N N . TYR A 1 94 ? 7.062 3.582 -3.422 1.00 91.62 94 TYR A N 1
ATOM 750 C CA . TYR A 1 94 ? 7.132 4.319 -2.166 1.00 91.62 94 TYR A CA 1
ATOM 751 C C . TYR A 1 94 ? 6.077 3.767 -1.227 1.00 91.62 94 TYR A C 1
ATOM 753 O O . TYR A 1 94 ? 5.029 3.300 -1.674 1.00 91.62 94 TYR A O 1
ATOM 761 N N . TRP A 1 95 ? 6.320 3.846 0.073 1.00 93.50 95 TRP A N 1
ATOM 762 C CA . TRP A 1 95 ? 5.362 3.362 1.050 1.00 93.50 95 TRP A CA 1
ATOM 763 C C . TRP A 1 95 ? 5.394 4.191 2.327 1.00 93.50 95 TRP A C 1
ATOM 765 O O . TRP A 1 95 ? 6.382 4.857 2.639 1.00 93.50 95 TRP A O 1
ATOM 775 N N . ARG A 1 96 ? 4.280 4.163 3.054 1.00 92.75 96 ARG A N 1
ATOM 776 C CA . ARG A 1 96 ? 4.162 4.742 4.389 1.00 92.75 96 ARG A CA 1
ATOM 777 C C . ARG A 1 96 ? 3.223 3.890 5.230 1.00 92.75 96 ARG A C 1
ATOM 779 O O . ARG A 1 96 ? 2.098 3.623 4.812 1.00 92.75 96 ARG A O 1
ATOM 786 N N . HIS A 1 97 ? 3.689 3.504 6.412 1.00 94.12 97 HIS A N 1
ATOM 787 C CA . HIS A 1 97 ? 2.836 2.955 7.460 1.00 94.12 97 HIS A CA 1
ATOM 788 C C . HIS A 1 97 ? 1.957 4.062 8.048 1.00 94.12 97 HIS A C 1
ATOM 790 O O . HIS A 1 97 ? 2.439 5.162 8.319 1.00 94.12 97 HIS A O 1
ATOM 796 N N . LEU A 1 98 ? 0.672 3.772 8.211 1.00 91.44 98 LEU A N 1
ATOM 797 C CA . LEU A 1 98 ? -0.284 4.634 8.884 1.00 91.44 98 LEU A CA 1
ATOM 798 C C . LEU A 1 98 ? -0.545 4.075 10.281 1.00 91.44 98 LEU A C 1
ATOM 800 O O . LEU A 1 98 ? -1.425 3.236 10.463 1.00 91.44 98 LEU A O 1
ATOM 804 N N . ASP A 1 99 ? 0.230 4.543 11.255 1.00 89.12 99 ASP A N 1
ATOM 805 C CA . ASP A 1 99 ? -0.053 4.266 12.660 1.00 89.12 99 ASP A CA 1
ATOM 806 C C . ASP A 1 99 ? -1.325 4.992 13.135 1.00 89.12 99 ASP A C 1
ATOM 808 O O . ASP A 1 99 ? -1.886 5.861 12.456 1.00 89.12 99 ASP A O 1
ATOM 812 N N . SER A 1 100 ? -1.799 4.619 14.325 1.00 87.00 100 SER A N 1
ATOM 813 C CA . SER A 1 100 ? -3.015 5.176 14.924 1.00 87.00 100 SER A CA 1
ATOM 814 C C . SER A 1 100 ? -2.971 6.699 15.058 1.00 87.00 100 SER A C 1
ATOM 816 O O . SER A 1 100 ? -3.987 7.362 14.848 1.00 87.00 100 SER A O 1
ATOM 818 N N . GLU A 1 101 ? -1.801 7.259 15.377 1.00 89.50 101 GLU A N 1
ATOM 819 C CA . GLU A 1 101 ? -1.611 8.705 15.507 1.00 89.50 101 GLU A CA 1
ATOM 820 C C . GLU A 1 101 ? -1.738 9.400 14.145 1.00 89.50 101 GLU A C 1
ATOM 822 O O . GLU A 1 101 ? -2.482 10.371 13.997 1.00 89.50 101 GLU A O 1
ATOM 827 N N . SER A 1 102 ? -1.075 8.872 13.116 1.00 89.69 102 SER A N 1
ATOM 828 C CA . SER A 1 102 ? -1.159 9.365 11.742 1.00 89.69 102 SER A CA 1
ATOM 829 C C . SER A 1 102 ? -2.590 9.304 11.214 1.00 89.69 102 SER A C 1
ATOM 831 O O . SER A 1 102 ? -3.069 10.270 10.617 1.00 89.69 102 SER A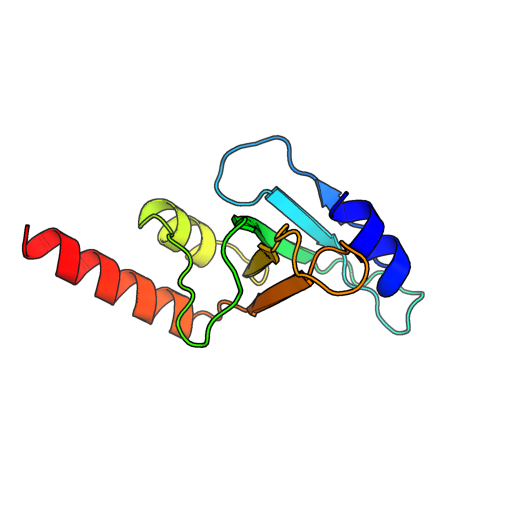 O 1
ATOM 833 N N . LEU A 1 103 ? -3.297 8.195 11.454 1.00 89.25 103 LEU A N 1
ATOM 834 C CA . LEU A 1 103 ? -4.693 8.021 11.048 1.00 89.25 103 LEU A CA 1
ATOM 835 C C . LEU A 1 103 ? -5.620 9.036 11.721 1.00 89.25 103 LEU A C 1
ATOM 837 O O . LEU A 1 103 ? -6.476 9.609 11.037 1.00 89.25 103 LEU A O 1
ATOM 841 N N . GLU A 1 104 ? -5.449 9.304 13.019 1.00 90.31 104 GLU A N 1
ATOM 842 C CA . GLU A 1 104 ? -6.236 10.336 13.701 1.00 90.31 104 GLU A CA 1
ATOM 843 C C . GLU A 1 104 ? -5.918 11.722 13.138 1.00 90.31 104 GLU A C 1
ATOM 845 O O . GLU A 1 104 ? -6.822 12.435 12.700 1.00 90.31 104 GLU A O 1
ATOM 850 N N . ASN A 1 105 ? -4.632 12.060 13.028 1.00 90.69 105 ASN A N 1
ATOM 851 C CA . ASN A 1 105 ? -4.177 13.345 12.506 1.00 90.69 105 ASN A CA 1
ATOM 852 C C . ASN A 1 105 ? -4.726 13.630 11.097 1.00 90.69 105 ASN A C 1
ATOM 854 O O . ASN A 1 105 ? -5.156 14.750 10.800 1.00 90.69 105 ASN A O 1
ATOM 858 N N . TYR A 1 106 ? -4.731 12.635 10.205 1.00 90.56 106 TYR A N 1
ATOM 859 C CA . TYR A 1 106 ? -5.304 12.787 8.866 1.00 90.56 106 TYR A CA 1
ATOM 860 C C . TYR A 1 106 ? -6.832 12.881 8.890 1.00 90.56 106 TYR A C 1
ATOM 862 O O . TYR A 1 106 ? -7.397 13.677 8.135 1.00 90.56 106 TYR A O 1
ATOM 870 N N . SER A 1 107 ? -7.497 12.137 9.775 1.00 88.69 107 SER A N 1
ATOM 871 C CA . SER A 1 107 ? -8.952 12.189 9.940 1.00 88.69 107 SER A CA 1
ATOM 872 C C . SER A 1 107 ? -9.412 13.563 10.426 1.00 88.69 107 SER A C 1
ATOM 874 O O . SER A 1 107 ? -10.339 14.142 9.860 1.00 88.69 107 SER A O 1
ATOM 876 N N . GLU A 1 108 ? -8.739 14.136 11.424 1.00 91.00 108 GLU A N 1
ATOM 877 C CA . GLU A 1 108 ? -9.031 15.482 11.917 1.00 91.00 108 GLU A CA 1
ATOM 878 C C . GLU A 1 108 ? -8.818 16.552 10.846 1.00 91.00 108 GLU A C 1
ATOM 880 O O . GLU A 1 108 ? -9.682 17.412 10.649 1.00 91.00 108 GLU A O 1
ATOM 885 N N . LYS A 1 109 ? -7.694 16.492 10.119 1.00 87.94 109 LYS A N 1
ATOM 886 C CA . LYS A 1 109 ? -7.415 17.418 9.010 1.00 87.94 109 LYS A CA 1
ATOM 887 C C . LYS A 1 109 ? -8.502 17.340 7.937 1.00 87.94 109 LYS A C 1
ATOM 889 O O . LYS A 1 109 ? -9.000 18.377 7.504 1.00 87.94 109 LYS A O 1
ATOM 894 N N . ALA A 1 110 ? -8.911 16.133 7.550 1.00 86.00 110 ALA A N 1
ATOM 895 C CA . ALA A 1 110 ? -9.962 15.927 6.558 1.00 86.00 110 ALA A CA 1
ATOM 896 C C . ALA A 1 110 ? -11.331 16.460 7.027 1.00 86.00 110 ALA A C 1
ATOM 898 O O . ALA A 1 110 ? -12.030 17.111 6.249 1.00 86.00 110 ALA A O 1
ATOM 899 N N . ARG A 1 111 ? -11.699 16.258 8.302 1.00 87.31 111 ARG A N 1
ATOM 900 C CA . ARG A 1 111 ? -12.938 16.811 8.885 1.00 87.31 111 ARG A CA 1
ATOM 901 C C . ARG A 1 111 ? -12.934 18.343 8.899 1.00 87.31 111 ARG A C 1
ATOM 903 O O . ARG A 1 111 ? -13.937 18.941 8.527 1.00 87.31 111 ARG A O 1
ATOM 910 N N . LYS A 1 112 ? -11.814 18.979 9.265 1.00 84.12 112 LYS A N 1
ATOM 911 C CA . LYS A 1 112 ? -11.685 20.451 9.281 1.00 84.12 112 LYS A CA 1
ATOM 912 C C . LYS A 1 112 ? -11.875 21.062 7.891 1.00 84.12 112 LYS A C 1
ATOM 914 O O . LYS A 1 112 ? -12.609 22.033 7.760 1.00 84.12 112 LYS A O 1
ATOM 919 N N . ILE A 1 113 ? -11.288 20.454 6.857 1.00 79.62 113 ILE A N 1
ATOM 920 C CA . ILE A 1 113 ? -11.454 20.900 5.462 1.00 79.62 113 ILE A CA 1
ATOM 921 C C . ILE A 1 113 ? -12.918 20.777 5.011 1.00 79.62 113 ILE A C 1
ATOM 923 O O . ILE A 1 113 ? -13.412 21.637 4.292 1.00 79.62 113 ILE A O 1
ATOM 927 N N . ARG A 1 114 ? -13.632 19.729 5.445 1.00 72.25 114 ARG A N 1
ATOM 928 C CA . ARG A 1 114 ? -15.048 19.524 5.099 1.00 72.25 114 ARG A CA 1
ATOM 929 C C . ARG A 1 114 ? -15.995 20.533 5.762 1.00 72.25 114 ARG A C 1
ATOM 931 O O . ARG A 1 114 ? -17.048 20.781 5.204 1.00 72.25 114 ARG A O 1
ATOM 938 N N . ILE A 1 115 ? -15.649 21.088 6.926 1.00 62.56 115 ILE A N 1
ATOM 939 C CA . ILE A 1 115 ? -16.470 22.097 7.631 1.00 62.56 115 ILE A CA 1
ATOM 940 C C . ILE A 1 115 ? -16.306 23.500 7.013 1.00 62.56 115 ILE A C 1
ATOM 942 O O . ILE A 1 115 ? -17.161 24.359 7.200 1.00 62.56 115 ILE A O 1
ATOM 946 N N . GLN A 1 116 ? -15.209 23.747 6.291 1.00 54.41 116 GLN A N 1
ATOM 947 C CA . GLN A 1 116 ? -14.885 25.052 5.698 1.00 54.41 116 GLN A CA 1
ATOM 948 C C . GLN A 1 116 ? -15.394 25.240 4.256 1.00 54.41 116 GLN A C 1
ATOM 950 O O . GLN A 1 116 ? -15.240 26.333 3.716 1.00 54.41 116 GLN A O 1
ATOM 955 N N . ASN A 1 117 ? -15.976 24.203 3.647 1.00 47.66 117 ASN A N 1
ATOM 956 C CA . ASN A 1 117 ? -16.548 24.208 2.295 1.00 47.66 117 ASN A CA 1
ATOM 957 C C . ASN A 1 117 ? -18.055 23.956 2.356 1.00 47.66 117 ASN A C 1
ATOM 959 O O . ASN A 1 117 ? -18.756 24.453 1.451 1.00 47.66 117 ASN A O 1
#

Secondary structure (DSSP, 8-state):
-HHHHHHHHH---EEE--S-SS--EEEEEEETTTEEEEEEEEEEEEEE-S---TT------HHHHHHHHT-SS-EEEEEEE--TTSGGGPPEEEEEEE-HHHHHHHHHHHHHHHH--

Mean predicted aligned error: 5.2 Å

Radius of gyration: 15.71 Å; Cα contacts (8 Å, |Δi|>4): 179; chains: 1; bounding box: 32×44×34 Å

pLDDT: mean 88.13, std 8.19, range [47.66, 96.06]

Sequence (117 aa):
MFAYWISRYFGWPCRLLSVDMGIDAQVEMFADDTKSTGAFISVQVKTTSRQMVENLSVRVSLDNLGYWKSRHEPVVIVLISLNKTNVNDEPKIYWRHLDSESLENYSEKARKIRIQN